Protein AF-A0A0F9FEP0-F1 (afdb_monomer_lite)

Radius of gyration: 36.03 Å; chains: 1; bounding box: 28×108×76 Å

Foldseek 3Di:
DPPVVVVVVVVVVVVVVVVVVVVVVVVVVVVVVVVVVVVVPPPPPPPPPPDADADDPACFAEWDDDDQWIWTQRFQQGTWIWGVVPVNDIHHTDTAGDPGTFHEWDDDPQWIWTQGFDFWTWIWGPVPVNDIHHTDTDGDHATFHYWDDDDQWIWTCRDPVGIDIDGNVDVD

Structure (mmCIF, N/CA/C/O backbone):
data_AF-A0A0F9FEP0-F1
#
_entry.id   AF-A0A0F9FEP0-F1
#
loop_
_atom_site.group_PDB
_atom_site.id
_atom_site.type_symbol
_atom_site.label_atom_id
_atom_site.label_alt_id
_atom_site.label_comp_id
_atom_site.label_asym_id
_atom_site.label_entity_id
_atom_site.label_seq_id
_atom_site.pdbx_PDB_ins_code
_atom_site.Cartn_x
_atom_site.Cartn_y
_atom_site.Cartn_z
_atom_site.occupancy
_atom_site.B_iso_or_equiv
_atom_site.auth_seq_id
_atom_site.auth_comp_id
_atom_site.auth_asym_id
_atom_site.auth_atom_id
_atom_site.pdbx_PDB_model_num
ATOM 1 N N . MET A 1 1 ? -1.038 92.154 57.408 1.00 60.44 1 MET A N 1
ATOM 2 C CA . MET A 1 1 ? -0.801 90.827 58.034 1.00 60.44 1 MET A CA 1
ATOM 3 C C . MET A 1 1 ? -1.781 89.737 57.532 1.00 60.44 1 MET A C 1
ATOM 5 O O . MET A 1 1 ? -2.243 88.924 58.319 1.00 60.44 1 MET A O 1
ATOM 9 N N . GLN A 1 2 ? -2.099 89.680 56.222 1.00 52.62 2 GLN A N 1
ATOM 10 C CA . GLN A 1 2 ? -3.186 88.825 55.680 1.00 52.62 2 GLN A CA 1
ATOM 11 C C . GLN A 1 2 ? -2.768 87.919 54.497 1.00 52.62 2 GLN A C 1
ATOM 13 O O . GLN A 1 2 ? -3.518 87.029 54.107 1.00 52.62 2 GLN A O 1
ATOM 18 N N . LYS A 1 3 ? -1.542 88.075 53.968 1.00 51.19 3 LYS A N 1
ATOM 19 C CA . LYS A 1 3 ? -0.992 87.221 52.894 1.00 51.19 3 LYS A CA 1
ATOM 20 C C . LYS A 1 3 ? -0.547 85.833 53.399 1.00 51.19 3 LYS A C 1
ATOM 22 O O . LYS A 1 3 ? -0.800 84.841 52.735 1.00 51.19 3 LYS A O 1
ATOM 27 N N . SER A 1 4 ? 0.004 85.747 54.617 1.00 56.06 4 SER A N 1
ATOM 28 C CA . SER A 1 4 ? 0.546 84.501 55.207 1.00 56.06 4 SER A CA 1
ATOM 29 C C . SER A 1 4 ? -0.520 83.444 55.563 1.00 56.06 4 SER A C 1
ATOM 31 O O . SER A 1 4 ? -0.282 82.247 55.412 1.00 56.06 4 SER A O 1
ATOM 33 N N . LYS A 1 5 ? -1.735 83.858 55.962 1.00 53.97 5 LYS A N 1
ATOM 34 C CA . LYS A 1 5 ? -2.827 82.913 56.274 1.00 53.97 5 LYS A CA 1
ATOM 35 C C . LYS A 1 5 ? -3.437 82.265 55.023 1.00 53.97 5 LYS A C 1
ATOM 37 O O . LYS A 1 5 ? -3.808 81.099 55.084 1.00 53.97 5 LYS A O 1
ATOM 42 N N . LYS A 1 6 ? -3.488 82.973 53.885 1.00 53.72 6 LYS A N 1
ATOM 43 C CA . LYS A 1 6 ? -4.014 82.416 52.624 1.00 53.72 6 LYS A CA 1
ATOM 44 C C . LYS A 1 6 ? -3.086 81.348 52.029 1.00 53.72 6 LYS A C 1
ATOM 46 O O . LYS A 1 6 ? -3.578 80.329 51.560 1.00 53.72 6 LYS A O 1
ATOM 51 N N . THR A 1 7 ? -1.766 81.518 52.129 1.00 53.06 7 THR A N 1
ATOM 52 C CA . THR A 1 7 ? -0.798 80.532 51.611 1.00 53.06 7 THR A CA 1
ATOM 53 C C . THR A 1 7 ? -0.787 79.231 52.424 1.00 53.06 7 THR A C 1
ATOM 55 O O . THR A 1 7 ? -0.666 78.155 51.849 1.00 53.06 7 THR A O 1
ATOM 58 N N . LYS A 1 8 ? -0.984 79.302 53.750 1.00 52.91 8 LYS A N 1
ATOM 59 C CA . LYS A 1 8 ? -1.051 78.105 54.611 1.00 52.91 8 LYS A CA 1
ATOM 60 C C . LYS A 1 8 ? -2.330 77.280 54.409 1.00 52.91 8 LYS A C 1
ATOM 62 O O . LYS A 1 8 ? -2.270 76.061 54.493 1.00 52.91 8 LYS A O 1
ATOM 67 N N . ILE A 1 9 ? -3.462 77.920 54.101 1.00 55.12 9 ILE A N 1
ATOM 68 C CA . ILE A 1 9 ? -4.730 77.224 53.810 1.00 55.12 9 ILE A CA 1
ATOM 69 C C . ILE A 1 9 ? -4.685 76.545 52.431 1.00 55.12 9 ILE A C 1
ATOM 71 O O . ILE A 1 9 ? -5.163 75.423 52.290 1.00 55.12 9 ILE A O 1
ATOM 75 N N . LEU A 1 10 ? -4.044 77.171 51.437 1.00 51.97 10 LEU A N 1
ATOM 76 C CA . LEU A 1 10 ? -3.890 76.583 50.102 1.00 51.97 10 LEU A CA 1
ATOM 77 C C . LEU A 1 10 ? -3.003 75.319 50.121 1.00 51.97 10 LEU A C 1
ATOM 79 O O . LEU A 1 10 ? -3.310 74.351 49.434 1.00 51.97 10 LEU A O 1
ATOM 83 N N . LEU A 1 11 ? -1.963 75.280 50.965 1.00 48.22 11 LEU A N 1
ATOM 84 C CA . LEU A 1 11 ? -1.055 74.129 51.085 1.00 48.22 11 LEU A CA 1
ATOM 85 C C . LEU A 1 11 ? -1.716 72.895 51.740 1.00 48.22 11 LEU A C 1
ATOM 87 O O . LEU A 1 11 ? -1.398 71.766 51.381 1.00 48.22 11 LEU A O 1
ATOM 91 N N . ILE A 1 12 ? -2.674 73.094 52.654 1.00 51.44 12 ILE A N 1
ATOM 92 C CA . ILE A 1 12 ? -3.408 72.003 53.328 1.00 51.44 12 ILE A CA 1
ATOM 93 C C . ILE A 1 12 ? -4.449 71.364 52.392 1.00 51.44 12 ILE A C 1
ATOM 95 O O . ILE A 1 12 ? -4.648 70.153 52.433 1.00 51.44 12 ILE A O 1
ATOM 99 N N . ILE A 1 13 ? -5.062 72.144 51.494 1.00 51.34 13 ILE A N 1
ATOM 100 C CA . ILE A 1 13 ? -6.009 71.632 50.485 1.00 51.34 13 ILE A CA 1
ATOM 101 C C . ILE A 1 13 ? -5.275 70.833 49.388 1.00 51.34 13 ILE A C 1
ATOM 103 O O . ILE A 1 13 ? -5.772 69.802 48.927 1.00 51.34 13 ILE A O 1
ATOM 107 N N . LEU A 1 14 ? -4.057 71.246 49.017 1.00 47.06 14 LEU A N 1
ATOM 108 C CA . LEU A 1 14 ? -3.194 70.496 48.093 1.00 47.06 14 LEU A CA 1
ATOM 109 C C . LEU A 1 14 ? -2.674 69.179 48.700 1.00 47.06 14 LEU A C 1
ATOM 111 O O . LEU A 1 14 ? -2.639 68.170 48.007 1.00 47.06 14 LEU A O 1
ATOM 115 N N . LEU A 1 15 ? -2.349 69.143 49.998 1.00 47.31 15 LEU A N 1
ATOM 116 C CA . LEU A 1 15 ? -1.934 67.905 50.679 1.00 47.31 15 LEU A CA 1
ATOM 117 C C . LEU A 1 15 ? -3.109 66.946 50.950 1.00 47.31 15 LEU A C 1
ATOM 119 O O . LEU A 1 15 ? -2.947 65.735 50.824 1.00 47.31 15 LEU A O 1
ATOM 123 N N . GLY A 1 16 ? -4.303 67.466 51.261 1.00 45.47 16 GLY A N 1
ATOM 124 C CA . GLY A 1 16 ? -5.509 66.652 51.469 1.00 45.47 16 GLY A CA 1
ATOM 125 C C . GLY A 1 16 ? -6.042 65.994 50.190 1.00 45.47 16 GLY A C 1
ATOM 126 O O . GLY A 1 16 ? -6.519 64.864 50.232 1.00 45.47 16 GLY A O 1
ATOM 127 N N . SER A 1 17 ? -5.902 66.655 49.036 1.00 47.81 17 SER A N 1
ATOM 128 C CA . SER A 1 17 ? -6.251 66.062 47.734 1.00 47.81 17 SER A CA 1
ATOM 129 C C . SER A 1 17 ? -5.215 65.041 47.246 1.00 47.81 17 SER A C 1
ATOM 131 O O . SER A 1 17 ? -5.580 64.090 46.557 1.00 47.81 17 SER A O 1
ATOM 133 N N . MET A 1 18 ? -3.952 65.148 47.676 1.00 47.81 18 MET A N 1
ATOM 134 C CA . MET A 1 18 ? -2.907 64.165 47.356 1.00 47.81 18 MET A CA 1
ATOM 135 C C . MET A 1 18 ? -3.088 62.814 48.074 1.00 47.81 18 MET A C 1
ATOM 137 O O . MET A 1 18 ? -2.615 61.803 47.569 1.00 47.81 18 MET A O 1
ATOM 141 N N . PHE A 1 19 ? -3.813 62.759 49.200 1.00 50.59 19 PHE A N 1
ATOM 142 C CA . PHE A 1 19 ? -4.081 61.507 49.933 1.00 50.59 19 PHE A CA 1
ATOM 143 C C . PHE A 1 19 ? -5.335 60.742 49.473 1.00 50.59 19 PHE A C 1
ATOM 145 O O . PHE A 1 19 ? -5.484 59.575 49.822 1.00 50.59 19 PHE A O 1
ATOM 152 N N . ILE A 1 20 ? -6.218 61.352 48.673 1.00 50.06 20 ILE A N 1
ATOM 153 C CA . ILE A 1 20 ? -7.423 60.682 48.139 1.00 50.06 20 ILE A CA 1
ATOM 154 C C . ILE A 1 20 ? -7.189 60.163 46.711 1.00 50.06 20 ILE A C 1
ATOM 156 O O . ILE A 1 20 ? -7.742 59.134 46.325 1.00 50.06 20 ILE A O 1
ATOM 160 N N . VAL A 1 21 ? -6.335 60.827 45.924 1.00 49.81 21 VAL A N 1
ATOM 161 C CA . VAL A 1 21 ? -6.091 60.445 44.521 1.00 49.81 21 VAL A CA 1
ATOM 162 C C . VAL A 1 21 ? -5.164 59.228 44.402 1.00 49.81 21 VAL A C 1
ATOM 164 O O . VAL A 1 21 ? -5.392 58.383 43.540 1.00 49.81 21 VAL A O 1
ATOM 167 N N . ILE A 1 22 ? -4.170 59.078 45.287 1.00 49.41 22 ILE A N 1
ATOM 168 C CA . ILE A 1 22 ? -3.217 57.955 45.236 1.00 49.41 22 ILE A CA 1
ATOM 169 C C . ILE A 1 22 ? -3.883 56.584 45.480 1.00 49.41 22 ILE A C 1
ATOM 171 O O . ILE A 1 22 ? -3.635 55.690 44.673 1.00 49.41 22 ILE A O 1
ATOM 175 N N . PRO A 1 23 ? -4.749 56.367 46.497 1.00 51.97 23 PRO A N 1
ATOM 176 C CA . PRO A 1 23 ? -5.371 55.055 46.686 1.00 51.97 23 PRO A CA 1
ATOM 177 C C . PRO A 1 23 ? -6.349 54.697 45.560 1.00 51.97 23 PRO A C 1
ATOM 179 O O . PRO A 1 23 ? -6.362 53.552 45.130 1.00 51.97 23 PRO A O 1
ATOM 182 N N . ASN A 1 24 ? -7.108 55.654 45.014 1.00 50.66 24 ASN A N 1
ATOM 183 C CA . ASN A 1 24 ? -8.043 55.373 43.916 1.00 50.66 24 ASN A CA 1
ATOM 184 C C . ASN A 1 24 ? -7.333 55.091 42.585 1.00 50.66 24 ASN A C 1
ATOM 186 O O . ASN A 1 24 ? -7.768 54.214 41.841 1.00 50.66 24 ASN A O 1
ATOM 190 N N . LEU A 1 25 ? -6.231 55.792 42.295 1.00 57.28 25 LEU A N 1
ATOM 191 C CA . LEU A 1 25 ? -5.414 55.508 41.117 1.00 57.28 25 LEU A CA 1
ATOM 192 C C . LEU A 1 25 ? -4.701 54.159 41.259 1.00 57.28 25 LEU A C 1
ATOM 194 O O . LEU A 1 25 ? -4.673 53.393 40.304 1.00 57.28 25 LEU A O 1
ATOM 198 N N . LEU A 1 26 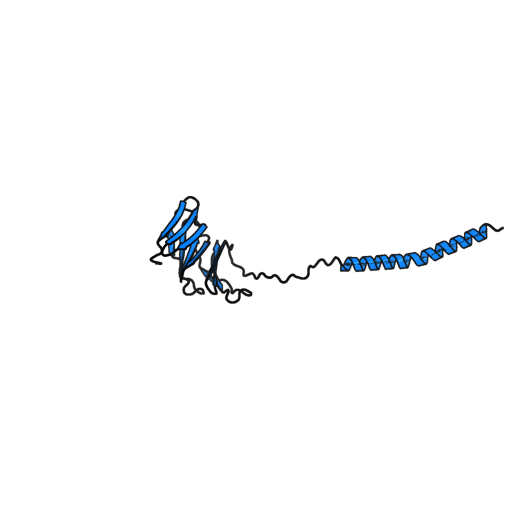? -4.194 53.834 42.452 1.00 57.94 26 LEU A N 1
ATOM 199 C CA . LEU A 1 26 ? -3.561 52.543 42.713 1.00 57.94 26 LEU A CA 1
ATOM 200 C C . LEU A 1 26 ? -4.575 51.392 42.638 1.00 57.94 26 LEU A C 1
ATOM 202 O O . LEU A 1 26 ? -4.262 50.377 42.039 1.00 57.94 26 LEU A O 1
ATOM 206 N N . ILE A 1 27 ? -5.803 51.566 43.141 1.00 62.00 27 ILE A N 1
ATOM 207 C CA . ILE A 1 27 ? -6.890 50.578 43.008 1.00 62.00 27 ILE A CA 1
ATOM 208 C C . ILE A 1 27 ? -7.330 50.422 41.544 1.00 62.00 27 ILE A C 1
ATOM 210 O O . ILE A 1 27 ? -7.567 49.299 41.109 1.00 62.00 27 ILE A O 1
ATOM 214 N N . SER A 1 28 ? -7.415 51.512 40.769 1.00 59.59 28 SER A N 1
ATOM 215 C CA . SER A 1 28 ? -7.722 51.439 39.331 1.00 59.59 28 SER A CA 1
ATOM 216 C C . SER A 1 28 ? -6.629 50.695 38.572 1.00 59.59 28 SER A C 1
ATOM 218 O O . SER A 1 28 ? -6.936 49.794 37.805 1.00 59.59 28 SER A O 1
ATOM 220 N N . ILE A 1 29 ? -5.359 51.008 38.843 1.00 60.81 29 ILE A N 1
ATOM 221 C CA . ILE A 1 29 ? -4.213 50.342 38.219 1.00 60.81 29 ILE A CA 1
ATOM 222 C C . ILE A 1 29 ? -4.1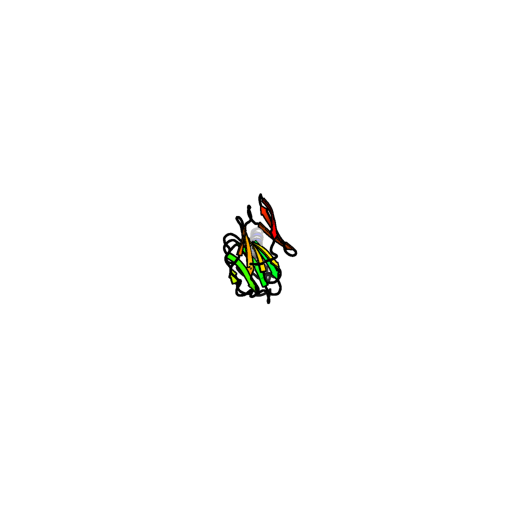56 48.865 38.629 1.00 60.81 29 ILE A C 1
ATOM 224 O O . ILE A 1 29 ? -3.958 48.017 37.768 1.00 60.81 29 ILE A O 1
ATOM 228 N N . GLN A 1 30 ? -4.390 48.527 39.901 1.00 56.97 30 GLN A N 1
ATOM 229 C CA . GLN A 1 30 ? -4.426 47.133 40.360 1.00 56.97 30 GLN A CA 1
ATOM 230 C C . GLN A 1 30 ? -5.564 46.351 39.687 1.00 56.97 30 GLN A C 1
ATOM 232 O O . GLN A 1 30 ? -5.360 45.225 39.245 1.00 56.97 30 GLN A O 1
ATOM 237 N N . ARG A 1 31 ? -6.744 46.969 39.550 1.00 65.44 31 ARG A N 1
ATOM 238 C CA . ARG A 1 31 ? -7.924 46.384 38.899 1.00 65.44 31 ARG A CA 1
ATOM 239 C C . ARG A 1 31 ? -7.731 46.211 37.391 1.00 65.44 31 ARG A C 1
ATOM 241 O O . ARG A 1 31 ? -8.179 45.210 36.838 1.00 65.44 31 ARG A O 1
ATOM 248 N N . ASP A 1 32 ? -7.067 47.157 36.734 1.00 66.12 32 ASP A N 1
ATOM 249 C CA . ASP A 1 32 ? -6.730 47.064 35.313 1.00 66.12 32 ASP A CA 1
ATOM 250 C C . ASP A 1 32 ? -5.637 46.009 35.075 1.00 66.12 32 ASP A C 1
ATOM 252 O O . ASP A 1 32 ? -5.728 45.257 34.109 1.00 66.12 32 ASP A O 1
ATOM 256 N N . ILE A 1 33 ? -4.663 45.873 35.985 1.00 61.81 33 ILE A N 1
ATOM 257 C CA . ILE A 1 33 ? -3.651 44.804 35.956 1.00 61.81 33 ILE A CA 1
ATOM 258 C C . ILE A 1 33 ? -4.297 43.428 36.169 1.00 61.81 33 ILE A C 1
ATOM 260 O O . ILE A 1 33 ? -4.005 42.524 35.396 1.00 61.81 33 ILE A O 1
ATOM 264 N N . GLU A 1 34 ? -5.204 43.271 37.141 1.00 61.81 34 GLU A N 1
ATOM 265 C CA . GLU A 1 34 ? -5.931 42.011 37.385 1.00 61.81 34 GLU A CA 1
ATOM 266 C C . GLU A 1 34 ? -6.858 41.633 36.219 1.00 61.81 34 GLU A C 1
ATOM 268 O O . GLU A 1 34 ? -6.953 40.465 35.835 1.00 61.81 34 GLU A O 1
ATOM 273 N N . LYS A 1 35 ? -7.530 42.619 35.610 1.00 59.12 35 LYS A N 1
ATOM 274 C CA . LYS A 1 35 ? -8.366 42.392 34.425 1.00 59.12 35 LYS A CA 1
ATOM 275 C C . LYS A 1 35 ? -7.520 41.977 33.218 1.00 59.12 35 LYS A C 1
ATOM 277 O O . LYS A 1 35 ? -7.886 41.036 32.521 1.00 59.12 35 LYS A O 1
ATOM 282 N N . ASN A 1 36 ? -6.374 42.625 33.013 1.00 54.94 36 ASN A N 1
ATOM 283 C CA . ASN A 1 36 ? -5.476 42.333 31.897 1.00 54.94 36 ASN A CA 1
ATOM 284 C C . ASN A 1 36 ? -4.713 41.009 32.097 1.00 54.94 36 ASN A C 1
ATOM 286 O O . ASN A 1 36 ? -4.472 40.299 31.127 1.00 54.94 36 ASN A O 1
ATOM 290 N N . SER A 1 37 ? -4.404 40.611 33.341 1.00 56.44 37 SER A N 1
ATOM 291 C CA . SER A 1 37 ? -3.824 39.293 33.649 1.00 56.44 37 SER A CA 1
ATOM 292 C C . SER A 1 37 ? -4.796 38.133 33.417 1.00 56.44 37 SER A C 1
ATOM 294 O O . SER A 1 37 ? -4.358 37.023 33.129 1.00 56.44 37 SER A O 1
ATOM 296 N N . ASN A 1 38 ? -6.105 38.390 33.495 1.00 51.53 38 ASN A N 1
ATOM 297 C CA . ASN A 1 38 ? -7.145 37.397 33.214 1.00 51.53 38 ASN A CA 1
ATOM 298 C C . ASN A 1 38 ? -7.505 37.305 31.717 1.00 51.53 38 ASN A C 1
ATOM 300 O O . ASN A 1 38 ? -8.102 36.314 31.306 1.00 51.53 38 ASN A O 1
ATOM 304 N N . GLU A 1 39 ? -7.128 38.296 30.899 1.00 55.84 39 GLU A N 1
ATOM 305 C CA . GLU A 1 39 ? -7.320 38.296 29.436 1.00 55.84 39 GLU A CA 1
ATOM 306 C C . GLU A 1 39 ? -6.094 37.767 28.659 1.00 55.84 39 GLU A C 1
ATOM 308 O O . GLU A 1 39 ? -6.237 37.332 27.519 1.00 55.84 39 GLU A O 1
ATOM 313 N N . ILE A 1 40 ? -4.901 37.709 29.271 1.00 52.56 40 ILE A N 1
ATOM 314 C CA . ILE A 1 40 ? -3.693 37.083 28.681 1.00 52.56 40 ILE A CA 1
ATOM 315 C C . ILE A 1 40 ? -3.589 35.571 28.913 1.00 52.56 40 ILE A C 1
ATOM 317 O O . ILE A 1 40 ? -2.559 34.971 28.606 1.00 52.56 40 ILE A O 1
ATOM 321 N N . ASN A 1 41 ? -4.655 34.925 29.386 1.00 46.62 41 ASN A N 1
ATOM 322 C CA . ASN A 1 41 ? -4.779 33.478 29.258 1.00 46.62 41 ASN A CA 1
ATOM 323 C C . ASN A 1 41 ? -5.363 33.168 27.872 1.00 46.62 41 ASN A C 1
ATOM 325 O O . ASN A 1 41 ? -6.525 32.802 27.721 1.00 46.62 41 ASN A O 1
ATOM 329 N N . THR A 1 42 ? -4.545 33.344 26.832 1.00 48.81 42 THR A N 1
ATOM 330 C CA . THR A 1 42 ? -4.855 32.941 25.451 1.00 48.81 42 THR A CA 1
ATOM 331 C C . THR A 1 42 ? -4.756 31.426 25.265 1.00 48.81 42 THR A C 1
ATOM 333 O O . THR A 1 42 ? -4.422 30.937 24.185 1.00 48.81 42 THR A O 1
ATOM 336 N N . THR A 1 43 ? -5.108 30.645 26.289 1.00 48.78 43 THR A N 1
ATOM 337 C CA . THR A 1 43 ? -5.536 29.276 26.057 1.00 48.78 43 THR A CA 1
ATOM 338 C C . THR A 1 43 ? -6.910 29.373 25.417 1.00 48.78 43 THR A C 1
ATOM 340 O O . THR A 1 43 ? -7.957 29.375 26.061 1.00 48.78 43 THR A O 1
ATOM 343 N N . ARG A 1 44 ? -6.900 29.445 24.081 1.00 49.59 44 ARG A N 1
ATOM 344 C CA . ARG A 1 44 ? -7.956 28.820 23.289 1.00 49.59 44 ARG A CA 1
ATOM 345 C C . ARG A 1 44 ? -8.357 27.552 24.061 1.00 49.59 44 ARG A C 1
ATOM 347 O O . ARG A 1 44 ? -7.444 26.767 24.348 1.00 49.59 44 ARG A O 1
ATOM 354 N N . PRO A 1 45 ? -9.631 27.375 24.472 1.00 53.28 45 PRO A N 1
ATOM 355 C CA . PRO A 1 45 ? -10.034 26.127 25.115 1.00 53.28 45 PRO A CA 1
ATOM 356 C C . PRO A 1 45 ? -9.500 24.992 24.238 1.00 53.28 45 PRO A C 1
ATOM 358 O O . PRO A 1 45 ? -9.498 25.193 23.016 1.00 53.28 45 PRO A O 1
ATOM 361 N N . PRO A 1 46 ? -8.961 23.888 24.798 1.00 54.12 46 PRO A N 1
ATOM 362 C CA . PRO A 1 46 ? -8.471 22.795 23.973 1.00 54.12 46 PRO A CA 1
ATOM 363 C C . PRO A 1 46 ? -9.599 22.463 23.006 1.00 54.12 46 PRO A C 1
ATOM 365 O O . PRO A 1 46 ? -10.683 22.053 23.410 1.00 54.12 46 PRO A O 1
ATOM 368 N N . GLN A 1 47 ? -9.389 22.819 21.741 1.00 48.34 47 GLN A N 1
ATOM 369 C CA . GLN A 1 47 ? -10.307 22.468 20.687 1.00 48.34 47 GLN A CA 1
ATOM 370 C C . GLN A 1 47 ? -10.195 20.954 20.675 1.00 48.34 47 GLN A C 1
ATOM 372 O O . GLN A 1 47 ? -9.105 20.463 20.382 1.00 48.34 47 GLN A O 1
ATOM 377 N N . GLU A 1 48 ? -11.240 20.243 21.104 1.00 61.09 48 GLU A N 1
ATOM 378 C CA . GLU A 1 48 ? -11.289 18.793 20.943 1.00 61.09 48 GLU A CA 1
ATOM 379 C C . GLU A 1 48 ? -10.909 18.517 19.489 1.00 61.09 48 GLU A C 1
ATOM 381 O O . GLU A 1 48 ? -11.546 19.036 18.565 1.00 61.09 48 GLU A O 1
ATOM 386 N N . SER A 1 49 ? -9.767 17.861 19.275 1.00 61.69 49 SER A N 1
ATOM 387 C CA . SER A 1 49 ? -9.304 17.605 17.923 1.00 61.69 49 SER A CA 1
ATOM 388 C C . SER A 1 49 ? -10.287 16.622 17.315 1.00 61.69 49 SER A C 1
ATOM 390 O O . SER A 1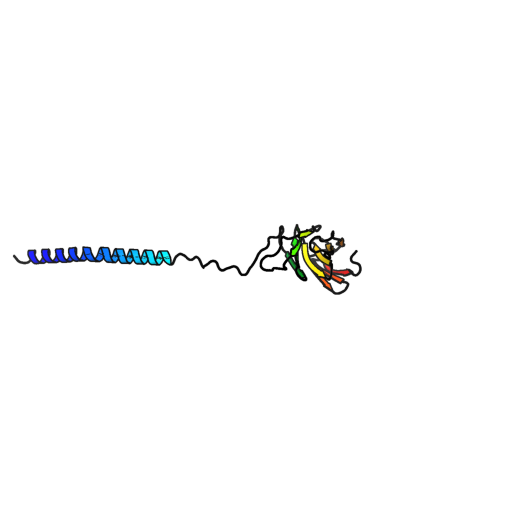 49 ? -10.403 15.493 17.774 1.00 61.69 49 SER A O 1
ATOM 392 N N . SER A 1 50 ? -10.984 17.029 16.259 1.00 83.25 50 SER A N 1
ATOM 393 C CA . SER A 1 50 ? -11.827 16.138 15.455 1.00 83.25 50 SER A CA 1
ATOM 394 C C . SER A 1 50 ? -10.999 15.171 14.592 1.00 83.25 50 SER A C 1
ATOM 396 O O . SER A 1 50 ? -11.443 14.772 13.520 1.00 83.25 50 SER A O 1
ATOM 398 N N . VAL A 1 51 ? -9.757 14.896 14.993 1.00 88.44 51 VAL A N 1
ATOM 399 C CA . VAL A 1 51 ? -8.779 14.072 14.287 1.00 88.44 51 VAL A CA 1
ATOM 400 C C . VAL A 1 51 ? -8.191 13.120 15.315 1.00 88.44 51 VAL A C 1
ATOM 402 O O . VAL A 1 51 ? -7.699 13.567 16.356 1.00 88.44 51 VAL A O 1
ATOM 405 N N . TYR A 1 52 ? -8.278 11.834 15.002 1.00 91.00 52 TYR A N 1
ATOM 406 C CA . TYR A 1 52 ? -7.711 10.736 15.768 1.00 91.00 52 TYR A CA 1
ATOM 407 C C . TYR A 1 52 ? -6.492 10.223 15.006 1.00 91.00 52 TYR A C 1
ATOM 409 O O . TYR A 1 52 ? -6.518 10.164 13.777 1.00 91.00 52 TYR A O 1
ATOM 417 N N . TYR A 1 53 ? -5.424 9.922 15.735 1.00 90.75 53 TYR A N 1
ATOM 418 C CA . TYR A 1 53 ? -4.163 9.456 15.173 1.00 90.75 53 TYR A CA 1
ATOM 419 C C . TYR A 1 53 ? -3.885 8.061 15.709 1.00 90.75 53 TYR A C 1
ATOM 421 O O . TYR A 1 53 ? -4.103 7.814 16.893 1.00 90.75 53 TYR A O 1
ATOM 429 N N . GLU A 1 54 ? -3.381 7.204 14.836 1.00 95.19 54 GLU A N 1
ATOM 430 C CA . GLU A 1 54 ? -2.709 5.966 15.199 1.00 95.19 54 GLU A CA 1
ATOM 431 C C . GLU A 1 54 ? -1.326 6.022 14.555 1.00 95.19 54 GLU A C 1
ATOM 433 O O . GLU A 1 54 ? -1.206 6.392 13.382 1.00 95.19 54 GLU A O 1
ATOM 438 N N . ASP A 1 55 ? -0.292 5.726 15.337 1.00 95.25 55 ASP A N 1
ATOM 439 C CA . ASP A 1 55 ? 1.086 5.830 14.873 1.00 95.25 55 ASP A CA 1
ATOM 440 C C . ASP A 1 55 ? 1.438 4.613 14.014 1.00 95.25 55 ASP A C 1
ATOM 442 O O . ASP A 1 55 ? 1.310 3.461 14.442 1.00 95.25 55 ASP A O 1
ATOM 446 N N . THR A 1 56 ? 1.949 4.875 12.814 1.00 96.31 56 THR A N 1
ATOM 447 C CA . THR A 1 56 ? 2.709 3.881 12.061 1.00 96.31 56 THR A CA 1
ATOM 448 C C . THR A 1 56 ? 4.202 4.010 12.376 1.00 96.31 56 THR A C 1
ATOM 450 O O . THR A 1 56 ? 4.645 4.972 13.009 1.00 96.31 56 THR A O 1
ATOM 453 N N . THR A 1 57 ? 4.992 2.990 12.044 1.00 95.94 57 THR A N 1
ATOM 454 C CA . THR A 1 57 ? 6.415 2.939 12.429 1.00 95.94 57 THR A CA 1
ATOM 455 C C . THR A 1 57 ? 7.334 3.558 11.380 1.00 95.94 57 THR A C 1
ATOM 457 O O . THR A 1 57 ? 8.439 3.986 11.726 1.00 95.94 57 THR A O 1
ATOM 460 N N . GLY A 1 58 ? 6.886 3.610 10.127 1.00 94.81 58 GLY A N 1
ATOM 461 C CA . GLY A 1 58 ? 7.509 4.335 9.032 1.00 94.81 58 GLY A CA 1
ATOM 462 C C . GLY A 1 58 ? 6.806 5.660 8.725 1.00 94.81 58 GLY A C 1
ATOM 463 O O . GLY A 1 58 ? 6.050 6.207 9.528 1.00 94.81 58 GLY A O 1
ATOM 464 N N . ASP A 1 59 ? 7.099 6.190 7.538 1.00 97.19 59 ASP A N 1
ATOM 465 C CA . ASP A 1 59 ? 6.371 7.318 6.963 1.00 97.19 59 ASP A CA 1
ATOM 466 C C . ASP A 1 59 ? 5.171 6.790 6.155 1.00 97.19 59 ASP A C 1
ATOM 468 O O . ASP A 1 59 ? 5.357 6.157 5.113 1.00 97.19 59 ASP A O 1
ATOM 472 N N . ALA A 1 60 ? 3.943 7.077 6.597 1.00 97.94 60 ALA A N 1
ATOM 473 C CA . ALA A 1 60 ? 2.730 6.721 5.861 1.00 97.94 60 ALA A CA 1
ATOM 474 C C . ALA A 1 60 ? 2.635 7.509 4.535 1.00 97.94 60 ALA A C 1
ATOM 476 O O . ALA A 1 60 ? 2.465 8.732 4.535 1.00 97.94 60 ALA A O 1
ATOM 477 N N . ALA A 1 61 ? 2.732 6.810 3.401 1.00 98.19 61 ALA A N 1
ATOM 478 C CA . ALA A 1 61 ? 2.823 7.399 2.060 1.00 98.19 61 ALA A CA 1
ATOM 479 C C . ALA A 1 61 ? 1.540 7.251 1.226 1.00 98.19 61 ALA A C 1
ATOM 481 O O . ALA A 1 61 ? 1.173 8.166 0.486 1.00 98.19 61 ALA A O 1
ATOM 482 N N . GLY A 1 62 ? 0.838 6.127 1.372 1.00 98.38 62 GLY A N 1
ATOM 483 C CA . GLY A 1 62 ? -0.381 5.814 0.628 1.00 98.38 62 GLY A CA 1
ATOM 484 C C . GLY A 1 62 ? -1.388 5.081 1.503 1.00 98.38 62 GLY A C 1
ATOM 485 O O . GLY A 1 62 ? -1.001 4.416 2.460 1.00 98.38 62 GLY A O 1
ATOM 486 N N . VAL A 1 63 ? -2.680 5.202 1.193 1.00 98.69 63 VAL A N 1
ATOM 487 C CA . VAL A 1 63 ? -3.747 4.520 1.936 1.00 98.69 63 VAL A CA 1
ATOM 488 C C . VAL A 1 63 ? -4.845 4.023 1.005 1.00 98.69 63 VAL A C 1
ATOM 490 O O . VAL A 1 63 ? -5.272 4.733 0.094 1.00 98.69 63 VAL A O 1
ATOM 493 N N . TYR A 1 64 ? -5.352 2.829 1.292 1.00 98.81 64 TYR A N 1
ATOM 494 C CA . TYR A 1 64 ? -6.574 2.284 0.718 1.00 98.81 64 TYR A CA 1
ATOM 495 C C . TYR A 1 64 ? -7.488 1.788 1.841 1.00 98.81 64 TYR A C 1
ATOM 497 O O . TYR A 1 64 ? -7.024 1.166 2.791 1.00 98.81 64 TYR A O 1
ATOM 505 N N . VAL A 1 65 ? -8.794 2.041 1.744 1.00 98.62 65 VAL A N 1
ATOM 506 C CA . VAL A 1 65 ? -9.785 1.564 2.724 1.00 98.62 65 VAL A CA 1
ATOM 507 C C . VAL A 1 65 ? -10.662 0.493 2.088 1.00 98.62 65 VAL A C 1
ATOM 509 O O . VAL A 1 65 ? -11.266 0.732 1.042 1.00 98.62 65 VAL A O 1
ATOM 512 N N . SER A 1 66 ? -10.761 -0.669 2.734 1.00 98.12 66 SER A N 1
ATOM 513 C CA . SER A 1 66 ? -11.648 -1.761 2.327 1.00 98.12 66 SER A CA 1
ATOM 514 C C . SER A 1 66 ? -12.337 -2.361 3.550 1.00 98.12 66 SER A C 1
ATOM 516 O O . SER A 1 66 ? -11.689 -2.926 4.431 1.00 98.12 66 SER A O 1
ATOM 518 N N . GLY A 1 67 ? -13.664 -2.219 3.611 1.00 96.69 67 GLY A N 1
ATOM 519 C CA . GLY A 1 67 ? -14.455 -2.636 4.769 1.00 96.69 67 GLY A CA 1
ATOM 520 C C . GLY A 1 67 ? -14.018 -1.918 6.047 1.00 96.69 67 GLY A C 1
ATOM 521 O O . GLY A 1 67 ? -13.925 -0.693 6.067 1.00 96.69 67 GLY A O 1
ATOM 522 N N . ASP A 1 68 ? -13.736 -2.703 7.085 1.00 98.31 68 ASP A N 1
ATOM 523 C CA . ASP A 1 68 ? -13.310 -2.227 8.405 1.00 98.31 68 ASP A CA 1
ATOM 524 C C . ASP A 1 68 ? -11.786 -2.051 8.518 1.00 98.31 68 ASP A C 1
ATOM 526 O O . ASP A 1 68 ? -11.270 -1.924 9.624 1.00 98.31 68 ASP A O 1
ATOM 530 N N . TYR A 1 69 ? -11.045 -2.058 7.404 1.00 98.75 69 TYR A N 1
ATOM 531 C CA . TYR A 1 69 ? -9.585 -1.974 7.417 1.00 98.75 69 TYR A CA 1
ATOM 532 C C . TYR A 1 69 ? -9.051 -0.844 6.537 1.00 98.75 69 TYR A C 1
ATOM 534 O O . TYR A 1 69 ? -9.506 -0.632 5.407 1.00 98.75 69 TYR A O 1
ATOM 542 N N . ALA A 1 70 ? -8.040 -0.149 7.055 1.00 98.69 70 ALA A N 1
ATOM 543 C CA . ALA A 1 70 ? -7.155 0.708 6.282 1.00 98.69 70 ALA A CA 1
ATOM 544 C C . ALA A 1 70 ? -5.837 -0.027 6.017 1.00 98.69 70 ALA A C 1
ATOM 546 O O . ALA A 1 70 ? -5.232 -0.593 6.925 1.00 98.69 70 ALA A O 1
ATOM 547 N N . TYR A 1 71 ? -5.399 0.017 4.768 1.00 98.81 71 TYR A N 1
ATOM 548 C CA . TYR A 1 71 ? -4.153 -0.546 4.272 1.00 98.81 71 TYR A CA 1
ATOM 549 C C . TYR A 1 71 ? -3.255 0.628 3.928 1.00 98.81 71 TYR A C 1
ATOM 551 O O . TYR A 1 71 ? -3.609 1.435 3.069 1.00 98.81 71 TYR A O 1
ATOM 559 N N . VAL A 1 72 ? -2.140 0.764 4.629 1.00 98.81 72 VAL A N 1
ATOM 560 C CA . VAL A 1 72 ? -1.239 1.908 4.539 1.00 98.81 72 VAL A CA 1
ATOM 561 C C . VAL A 1 72 ? 0.103 1.431 4.002 1.00 98.81 72 VAL A C 1
ATOM 563 O O . VAL A 1 72 ? 0.711 0.515 4.548 1.00 98.81 72 VAL A O 1
ATOM 566 N N . ALA A 1 73 ? 0.566 2.059 2.927 1.00 98.62 73 ALA A N 1
ATOM 567 C CA . ALA A 1 73 ? 1.943 1.930 2.475 1.00 98.62 73 ALA A CA 1
ATOM 568 C C . ALA A 1 73 ? 2.823 2.762 3.420 1.00 98.62 73 ALA A C 1
ATOM 570 O O . ALA A 1 73 ? 2.765 3.992 3.388 1.00 98.62 73 ALA A O 1
ATOM 571 N N . ASP A 1 74 ? 3.585 2.096 4.285 1.00 98.38 74 ASP A N 1
ATOM 572 C CA . ASP A 1 74 ? 4.317 2.698 5.409 1.00 98.38 74 ASP A CA 1
ATOM 573 C C . ASP A 1 74 ? 5.834 2.692 5.177 1.00 98.38 74 ASP A C 1
ATOM 575 O O . ASP A 1 74 ? 6.625 2.340 6.052 1.00 98.38 74 ASP A O 1
ATOM 579 N N . THR A 1 75 ? 6.252 3.050 3.958 1.00 97.00 75 THR A N 1
ATOM 580 C CA . THR A 1 75 ? 7.655 3.122 3.521 1.00 97.00 75 THR A CA 1
ATOM 581 C C . THR A 1 75 ? 8.498 1.935 3.994 1.00 97.00 75 THR A C 1
ATOM 583 O O . THR A 1 75 ? 8.365 0.851 3.435 1.00 97.00 75 THR A O 1
ATOM 586 N N . ILE A 1 76 ? 9.385 2.127 4.978 1.00 96.19 76 ILE A N 1
ATOM 587 C CA . ILE A 1 76 ? 10.341 1.107 5.444 1.00 96.19 76 ILE A CA 1
ATOM 588 C C . ILE A 1 76 ? 9.679 -0.050 6.199 1.00 96.19 76 ILE A C 1
ATOM 590 O O . ILE A 1 76 ? 10.303 -1.092 6.361 1.00 96.19 76 ILE A O 1
ATOM 594 N N . SER A 1 77 ? 8.444 0.132 6.659 1.00 96.88 77 SER A N 1
ATOM 595 C CA . SER A 1 77 ? 7.690 -0.886 7.390 1.00 96.88 77 SER A CA 1
ATOM 596 C C . SER A 1 77 ? 6.774 -1.714 6.486 1.00 96.88 77 SER A C 1
ATOM 598 O O . SER A 1 77 ? 6.055 -2.580 6.978 1.00 96.88 77 SER A O 1
ATOM 600 N N . GLY A 1 78 ? 6.794 -1.457 5.173 1.00 97.75 78 GLY A N 1
ATOM 601 C CA . GLY A 1 78 ? 6.016 -2.197 4.186 1.00 97.75 78 GLY A CA 1
ATOM 602 C C . GLY A 1 78 ? 4.526 -1.864 4.228 1.00 97.75 78 GLY A C 1
ATOM 603 O O . GLY A 1 78 ? 4.136 -0.697 4.138 1.00 97.75 78 GLY A O 1
ATOM 604 N N . LEU A 1 79 ? 3.685 -2.894 4.308 1.00 98.69 79 LEU A N 1
ATOM 605 C CA . LEU A 1 79 ? 2.235 -2.762 4.410 1.00 98.69 79 LEU A CA 1
ATOM 606 C C . LEU A 1 79 ? 1.817 -2.740 5.881 1.00 98.69 79 LEU A C 1
ATOM 608 O O . LEU A 1 79 ? 2.004 -3.723 6.590 1.00 98.69 79 LEU A O 1
ATOM 612 N N . ALA A 1 80 ? 1.173 -1.662 6.314 1.00 98.69 80 ALA A N 1
ATOM 613 C CA . ALA A 1 80 ? 0.495 -1.583 7.601 1.00 98.69 80 ALA A CA 1
ATOM 614 C C . ALA A 1 80 ? -1.016 -1.789 7.417 1.00 98.69 80 ALA A C 1
ATOM 616 O O . ALA A 1 80 ? -1.655 -1.099 6.624 1.00 98.69 80 ALA A O 1
ATOM 617 N N . VAL A 1 81 ? -1.605 -2.719 8.163 1.00 98.75 81 VAL A N 1
ATOM 618 C CA . VAL A 1 81 ? -3.042 -3.014 8.165 1.00 98.75 81 VAL A CA 1
ATOM 619 C C . VAL A 1 81 ? -3.632 -2.605 9.506 1.00 98.75 81 VAL A C 1
ATOM 621 O O . VAL A 1 81 ? -3.200 -3.068 10.561 1.00 98.75 81 VAL A O 1
ATOM 624 N N . ILE A 1 82 ? -4.620 -1.718 9.466 1.00 98.75 82 ILE A N 1
ATOM 625 C CA . ILE A 1 82 ? -5.192 -1.055 10.638 1.00 98.75 82 ILE A CA 1
ATOM 626 C C . ILE A 1 82 ? -6.687 -1.353 10.677 1.00 98.75 82 ILE A C 1
ATOM 628 O O . ILE A 1 82 ? -7.406 -1.041 9.729 1.00 98.75 82 ILE A O 1
ATOM 632 N N . ASP A 1 83 ? -7.159 -1.946 11.774 1.00 98.56 83 ASP A N 1
ATOM 633 C CA . ASP A 1 83 ? -8.592 -2.101 12.043 1.00 98.56 83 ASP A CA 1
ATOM 634 C C . ASP A 1 83 ? -9.188 -0.717 12.341 1.00 98.56 83 ASP A C 1
ATOM 636 O O . ASP A 1 83 ? -8.798 -0.050 13.297 1.00 98.56 83 ASP A O 1
ATOM 640 N N . ILE A 1 84 ? -10.107 -0.267 11.498 1.00 98.38 84 ILE A N 1
ATOM 641 C CA . ILE A 1 84 ? -10.790 1.028 11.587 1.00 98.38 84 ILE A CA 1
ATOM 642 C C . ILE A 1 84 ? -12.300 0.857 11.801 1.00 98.38 84 ILE A C 1
ATOM 644 O O . ILE A 1 84 ? -13.073 1.767 11.495 1.00 98.38 84 ILE A O 1
ATOM 648 N N . SER A 1 85 ? -12.734 -0.294 12.333 1.00 98.19 85 SER A N 1
ATOM 649 C CA . SER A 1 85 ? -14.143 -0.544 12.684 1.00 98.19 85 SER A CA 1
ATOM 650 C C . SER A 1 85 ? -14.709 0.511 13.646 1.00 98.19 85 SER A C 1
ATOM 652 O O . SER A 1 85 ? -15.886 0.871 13.556 1.00 98.19 85 SER A O 1
ATOM 654 N N . ASP A 1 86 ? -13.861 1.062 14.522 1.00 96.88 86 ASP A N 1
ATOM 655 C CA . ASP A 1 86 ? -14.090 2.327 15.220 1.00 96.88 86 ASP A CA 1
ATOM 656 C C . ASP A 1 86 ? -13.109 3.397 14.698 1.00 96.88 86 ASP A C 1
ATOM 658 O O . ASP A 1 86 ? -11.959 3.452 15.136 1.00 96.88 86 ASP A O 1
ATOM 662 N N . PRO A 1 87 ? -13.533 4.298 13.793 1.00 94.19 87 PRO A N 1
ATOM 663 C CA . PRO A 1 87 ? -12.648 5.316 13.224 1.00 94.19 87 PRO A CA 1
ATOM 664 C C . PRO A 1 87 ? -12.224 6.392 14.236 1.00 94.19 87 PRO A C 1
ATOM 666 O O . PRO A 1 87 ? -11.364 7.217 13.927 1.00 94.19 87 PRO A O 1
ATOM 669 N N . THR A 1 88 ? -12.831 6.424 15.428 1.00 94.44 88 THR A N 1
ATOM 670 C CA . THR A 1 88 ? -12.422 7.319 16.522 1.00 94.44 88 THR A CA 1
ATOM 671 C C . THR A 1 88 ? -11.404 6.685 17.464 1.00 94.44 88 THR A C 1
ATOM 673 O O . THR A 1 88 ? -10.810 7.378 18.289 1.00 94.44 88 THR A O 1
ATOM 676 N N . ASN A 1 89 ? -11.176 5.380 17.323 1.00 94.75 89 ASN A N 1
ATOM 677 C CA . ASN A 1 89 ? -10.177 4.627 18.063 1.00 94.75 89 ASN A CA 1
ATOM 678 C C . ASN A 1 89 ? -9.651 3.466 17.194 1.00 94.75 89 ASN A C 1
ATOM 680 O O . ASN A 1 89 ? -10.014 2.311 17.449 1.00 94.75 89 ASN A O 1
ATOM 684 N N . PRO A 1 90 ? -8.837 3.764 16.161 1.00 97.25 90 PRO A N 1
ATOM 685 C CA . PRO A 1 90 ? -8.247 2.738 15.308 1.00 97.25 90 PRO A CA 1
ATOM 686 C C . PRO A 1 90 ? -7.441 1.718 16.122 1.00 97.25 90 PRO A C 1
ATOM 688 O O . PRO A 1 90 ? -6.886 2.029 17.176 1.00 97.25 90 PRO A O 1
ATOM 691 N N . GLY A 1 91 ? -7.400 0.477 15.649 1.00 97.38 91 GLY A N 1
ATOM 692 C CA . GLY A 1 91 ? -6.580 -0.574 16.237 1.00 97.38 91 GLY A CA 1
ATOM 693 C C . GLY A 1 91 ? -5.094 -0.385 15.936 1.00 97.38 91 GLY A C 1
ATOM 694 O O . GLY A 1 91 ? -4.720 0.292 14.987 1.00 97.38 91 GLY A O 1
ATOM 695 N N . THR A 1 92 ? -4.237 -1.046 16.711 1.00 97.75 92 THR A N 1
ATOM 696 C CA . THR A 1 92 ? -2.792 -1.049 16.451 1.00 97.75 92 THR A CA 1
ATOM 697 C C . THR A 1 92 ? -2.480 -1.697 15.095 1.00 97.75 92 THR A C 1
ATOM 699 O O . THR A 1 92 ? -3.048 -2.758 14.805 1.00 97.75 92 THR A O 1
ATOM 702 N N . PRO A 1 93 ? -1.567 -1.125 14.285 1.00 98.25 93 PRO A N 1
ATOM 703 C CA . PRO A 1 93 ? -1.226 -1.692 12.989 1.00 98.25 93 PRO A CA 1
ATOM 704 C C . PRO A 1 93 ? -0.591 -3.086 13.092 1.00 98.25 93 PRO A C 1
ATOM 706 O O . PRO A 1 93 ? 0.277 -3.336 13.935 1.00 98.25 93 PRO A O 1
ATOM 709 N N . VAL A 1 94 ? -0.990 -3.974 12.184 1.00 98.31 94 VAL A N 1
ATOM 710 C CA . VAL A 1 94 ? -0.270 -5.210 11.845 1.00 98.31 94 VAL A CA 1
ATOM 711 C C . VAL A 1 94 ? 0.568 -4.935 10.604 1.00 98.31 94 VAL A C 1
ATOM 713 O O . VAL A 1 94 ? 0.073 -4.319 9.667 1.00 98.31 94 VAL A O 1
ATOM 716 N N . TYR A 1 95 ? 1.820 -5.381 10.589 1.00 98.19 95 TYR A N 1
ATOM 717 C CA . TYR A 1 95 ? 2.743 -5.110 9.490 1.00 98.19 95 TYR A CA 1
ATOM 718 C C . TYR A 1 95 ? 3.073 -6.370 8.706 1.00 98.19 95 TYR A C 1
ATOM 720 O O . TYR A 1 95 ? 3.264 -7.426 9.309 1.00 98.19 95 TYR A O 1
ATOM 728 N N . GLU A 1 96 ? 3.231 -6.208 7.398 1.00 98.06 96 GLU A N 1
ATOM 729 C CA . GLU A 1 96 ? 3.944 -7.145 6.537 1.00 98.06 96 GLU A CA 1
ATOM 730 C C . GLU A 1 96 ? 5.064 -6.402 5.807 1.00 98.06 96 GLU A C 1
ATOM 732 O O . GLU A 1 96 ? 4.832 -5.389 5.139 1.00 98.06 96 GLU A O 1
ATOM 737 N N . ASP A 1 97 ? 6.289 -6.902 5.964 1.00 96.62 97 ASP A N 1
ATOM 738 C CA . ASP A 1 97 ? 7.481 -6.267 5.411 1.00 96.62 97 ASP A CA 1
ATOM 739 C C . ASP A 1 97 ? 7.507 -6.392 3.884 1.00 96.62 97 ASP A C 1
ATOM 741 O O . ASP A 1 97 ? 7.102 -7.402 3.309 1.00 96.62 97 ASP A O 1
ATOM 745 N N . THR A 1 98 ? 8.037 -5.374 3.211 1.00 95.38 98 THR A N 1
ATOM 746 C CA . THR A 1 98 ? 8.276 -5.421 1.767 1.00 95.38 98 THR A CA 1
ATOM 747 C C . THR A 1 98 ? 9.750 -5.206 1.465 1.00 95.38 98 THR A C 1
ATOM 749 O O . THR A 1 98 ? 10.420 -4.448 2.155 1.00 95.38 98 THR A O 1
ATOM 752 N N . PHE A 1 99 ? 10.274 -5.811 0.396 1.00 88.06 99 PHE A N 1
ATOM 753 C CA . PHE A 1 99 ? 11.654 -5.597 -0.051 1.00 88.06 99 PHE A CA 1
ATOM 754 C C . PHE A 1 99 ? 11.862 -4.200 -0.656 1.00 88.06 99 PHE A C 1
ATOM 756 O O . PHE A 1 99 ? 12.061 -4.049 -1.859 1.00 88.06 99 PHE A O 1
ATOM 763 N N . GLY A 1 100 ? 11.838 -3.168 0.183 1.00 91.56 100 GLY A N 1
ATOM 764 C CA . GLY A 1 100 ? 12.004 -1.778 -0.216 1.00 91.56 100 GLY A CA 1
ATOM 765 C C . GLY A 1 100 ? 11.039 -0.856 0.513 1.00 91.56 100 GLY A C 1
ATOM 766 O O . GLY A 1 100 ? 10.532 -1.175 1.582 1.00 91.56 100 GLY A O 1
ATOM 767 N N . PHE A 1 101 ? 10.814 0.315 -0.075 1.00 96.81 101 PHE A N 1
ATOM 768 C CA . PHE A 1 101 ? 9.908 1.310 0.482 1.00 96.81 101 PHE A CA 1
ATOM 769 C C . PHE A 1 101 ? 8.539 1.206 -0.185 1.00 96.81 101 PHE A C 1
ATOM 771 O O . PHE A 1 101 ? 8.442 1.371 -1.400 1.00 96.81 101 PHE A O 1
ATOM 778 N N . ALA A 1 102 ? 7.494 0.972 0.602 1.00 98.25 102 ALA A N 1
ATOM 779 C CA . ALA A 1 102 ? 6.113 1.014 0.137 1.00 98.25 102 ALA A CA 1
ATOM 780 C C . ALA A 1 102 ? 5.643 2.468 -0.058 1.00 98.25 102 ALA A C 1
ATOM 782 O O . ALA A 1 102 ? 5.716 3.272 0.874 1.00 98.25 102 ALA A O 1
ATOM 783 N N . TYR A 1 103 ? 5.135 2.804 -1.249 1.00 98.44 103 TYR A N 1
ATOM 784 C CA . TYR A 1 103 ? 4.679 4.166 -1.580 1.00 98.44 103 TYR A CA 1
ATOM 785 C C . TYR A 1 103 ? 3.195 4.267 -1.916 1.00 98.44 103 TYR A C 1
ATOM 787 O O . TYR A 1 103 ? 2.530 5.202 -1.474 1.00 98.44 103 TYR A O 1
ATOM 795 N N . GLY A 1 104 ? 2.677 3.304 -2.671 1.00 98.50 104 GLY A N 1
ATOM 796 C CA . GLY A 1 104 ? 1.274 3.247 -3.067 1.00 98.50 104 GLY A CA 1
ATOM 797 C C . GLY A 1 104 ? 0.681 1.892 -2.736 1.00 98.50 104 GLY A C 1
ATOM 798 O O . GLY A 1 104 ? 1.396 0.892 -2.695 1.00 98.50 104 GLY A O 1
ATOM 799 N N . VAL A 1 105 ? -0.625 1.855 -2.494 1.00 98.81 105 VAL A N 1
ATOM 800 C CA . VAL A 1 105 ? -1.349 0.621 -2.198 1.00 98.81 105 VAL A CA 1
ATOM 801 C C . VAL A 1 105 ? -2.732 0.652 -2.832 1.00 98.81 105 VAL A C 1
ATOM 803 O O . VAL A 1 105 ? -3.444 1.653 -2.764 1.00 98.81 105 VAL A O 1
ATOM 806 N N . TYR A 1 106 ? -3.121 -0.471 -3.423 1.00 98.75 106 TYR A N 1
ATOM 807 C CA . TYR A 1 106 ? -4.461 -0.715 -3.931 1.00 98.75 106 TYR A CA 1
ATOM 808 C C . TYR A 1 106 ? -4.952 -2.068 -3.432 1.00 98.75 106 TYR A C 1
ATOM 810 O O . TYR A 1 106 ? -4.207 -3.041 -3.476 1.00 98.75 106 TYR A O 1
ATOM 818 N N . VAL A 1 107 ? -6.204 -2.158 -2.990 1.00 98.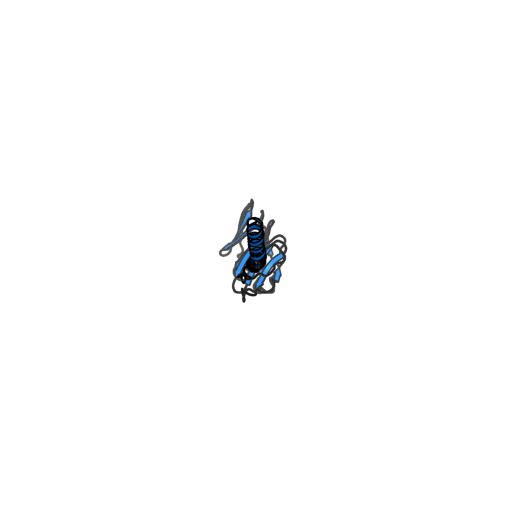62 107 VAL A N 1
ATOM 819 C CA . VAL A 1 107 ? -6.810 -3.432 -2.578 1.00 98.62 107 VAL A CA 1
ATOM 820 C C . VAL A 1 107 ? -7.874 -3.860 -3.581 1.00 98.62 107 VAL A C 1
ATOM 822 O O . VAL A 1 107 ? -8.737 -3.068 -3.958 1.00 98.62 107 VAL A O 1
ATOM 825 N N . SER A 1 108 ? -7.822 -5.125 -4.002 1.00 97.44 108 SER A N 1
ATOM 826 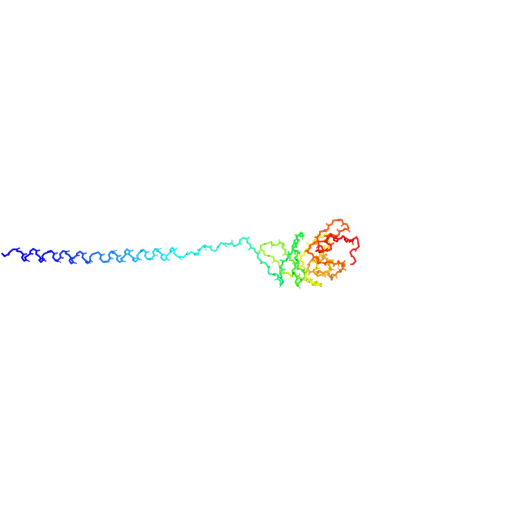C CA . SER A 1 108 ? -8.833 -5.753 -4.856 1.00 97.44 108 SER A CA 1
ATOM 827 C C . SER A 1 108 ? -9.112 -7.174 -4.374 1.00 97.44 108 SER A C 1
ATOM 829 O O . SER A 1 108 ? -8.248 -8.046 -4.457 1.00 97.44 108 SER A O 1
ATOM 831 N N . GLY A 1 109 ? -10.328 -7.404 -3.870 1.00 95.31 109 GLY A N 1
ATOM 832 C CA . GLY A 1 109 ? -10.701 -8.682 -3.263 1.00 95.31 109 GLY A CA 1
ATOM 833 C C . GLY A 1 109 ? -9.822 -8.999 -2.054 1.00 95.31 109 GLY A C 1
ATOM 834 O O . GLY A 1 109 ? -9.681 -8.161 -1.165 1.00 95.31 109 GLY A O 1
ATOM 835 N N . ASP A 1 110 ? -9.223 -10.186 -2.068 1.00 96.88 110 ASP A N 1
ATOM 836 C CA . ASP A 1 110 ? -8.372 -10.707 -0.995 1.00 96.88 110 ASP A CA 1
ATOM 837 C C . ASP A 1 110 ? -6.891 -10.332 -1.166 1.00 96.88 110 ASP A C 1
ATOM 839 O O . ASP A 1 110 ? -6.035 -10.920 -0.516 1.00 96.88 110 ASP A O 1
ATOM 843 N N . TYR A 1 111 ? -6.564 -9.365 -2.032 1.00 98.06 111 TYR A N 1
ATOM 844 C CA . TYR A 1 111 ? -5.178 -8.988 -2.316 1.00 98.06 111 TYR A CA 1
ATOM 845 C C . TYR A 1 111 ? -4.925 -7.489 -2.160 1.00 98.06 111 TYR A C 1
ATOM 847 O O . TYR A 1 111 ? -5.687 -6.651 -2.659 1.00 98.06 111 TYR A O 1
ATOM 855 N N . ALA A 1 112 ? -3.805 -7.164 -1.516 1.00 98.44 112 ALA A N 1
ATOM 856 C CA . ALA A 1 112 ? -3.190 -5.846 -1.527 1.00 98.44 112 ALA A CA 1
ATOM 857 C C . ALA A 1 112 ? -2.038 -5.818 -2.539 1.00 98.44 112 ALA A C 1
ATOM 859 O O . ALA A 1 112 ? -1.157 -6.673 -2.536 1.00 98.44 112 ALA A O 1
ATOM 860 N N . TYR A 1 113 ? -2.048 -4.798 -3.387 1.00 98.44 113 TYR A N 1
ATOM 861 C CA . TYR A 1 113 ? -1.036 -4.506 -4.392 1.00 98.44 113 TYR A CA 1
ATOM 862 C C . TYR A 1 113 ? -0.280 -3.278 -3.914 1.00 98.44 113 TYR A C 1
ATOM 864 O O . TYR A 1 113 ? -0.872 -2.205 -3.803 1.00 98.44 113 TYR A O 1
ATOM 872 N N . VAL A 1 114 ? 1.000 -3.426 -3.600 1.00 98.56 114 VAL A N 1
ATOM 873 C CA . VAL A 1 114 ? 1.825 -2.364 -3.021 1.00 98.56 114 VAL A CA 1
ATOM 874 C C . VAL A 1 114 ? 2.918 -1.993 -4.013 1.00 98.56 114 VAL A C 1
ATOM 876 O O . VAL A 1 114 ? 3.727 -2.833 -4.401 1.00 98.56 114 VAL A O 1
ATOM 879 N N . ALA A 1 115 ? 2.949 -0.731 -4.433 1.00 98.31 115 ALA A N 1
ATOM 880 C CA . ALA A 1 115 ? 4.056 -0.187 -5.206 1.00 98.31 115 ALA A CA 1
ATOM 881 C C . ALA A 1 115 ? 5.266 -0.040 -4.276 1.00 98.31 115 ALA A C 1
ATOM 883 O O . ALA A 1 115 ? 5.243 0.772 -3.344 1.00 98.31 115 ALA A O 1
ATOM 884 N N . VAL A 1 116 ? 6.296 -0.851 -4.515 1.00 96.56 116 VAL A N 1
ATOM 885 C CA . VAL A 1 116 ? 7.513 -0.889 -3.707 1.00 96.56 116 VAL A CA 1
ATOM 886 C C . VAL A 1 116 ? 8.650 -0.315 -4.546 1.00 96.56 116 VAL A C 1
ATOM 888 O O . VAL A 1 116 ? 8.994 -0.824 -5.616 1.00 96.56 116 VAL A O 1
ATOM 891 N N . GLY A 1 117 ? 9.246 0.779 -4.073 1.00 82.69 117 GLY A N 1
ATOM 892 C CA . GLY A 1 117 ? 10.448 1.327 -4.694 1.00 82.69 117 GLY A CA 1
ATOM 893 C C . GLY A 1 117 ? 11.584 0.296 -4.725 1.00 82.69 117 GLY A C 1
ATOM 894 O O . GLY A 1 117 ? 11.496 -0.782 -4.154 1.00 82.69 117 GLY A O 1
ATOM 895 N N . PRO A 1 118 ? 12.740 0.659 -5.277 1.00 85.38 118 PRO A N 1
ATOM 896 C CA . PRO A 1 118 ? 13.042 0.326 -6.671 1.00 85.38 118 PRO A CA 1
ATOM 897 C C . PRO A 1 118 ? 12.583 -1.083 -7.133 1.00 85.38 118 PRO A C 1
ATOM 899 O O . PRO A 1 118 ? 12.949 -2.099 -6.540 1.00 85.38 118 PRO A O 1
ATOM 902 N N . TRP A 1 119 ? 11.909 -1.103 -8.291 1.00 81.50 119 TRP A N 1
ATOM 903 C CA . TRP A 1 119 ? 11.693 -2.249 -9.191 1.00 81.50 119 TRP A CA 1
ATOM 904 C C . TRP A 1 119 ? 10.627 -3.291 -8.849 1.00 81.50 119 TRP A C 1
ATOM 906 O O . TRP A 1 119 ? 10.665 -4.359 -9.461 1.00 81.50 119 TRP A O 1
ATOM 916 N N . HIS A 1 120 ? 9.685 -3.050 -7.931 1.00 92.19 120 HIS A N 1
ATOM 917 C CA . HIS A 1 120 ? 8.721 -4.102 -7.590 1.00 92.19 120 HIS A CA 1
ATOM 918 C C . HIS A 1 120 ? 7.281 -3.616 -7.393 1.00 92.19 120 HIS A C 1
ATOM 920 O O . HIS A 1 120 ? 7.005 -2.567 -6.813 1.00 92.19 120 HIS A O 1
ATOM 926 N N . LEU A 1 121 ? 6.343 -4.454 -7.824 1.00 97.00 121 LEU A N 1
ATOM 927 C CA . LEU A 1 121 ? 4.992 -4.513 -7.288 1.00 97.00 121 LEU A CA 1
ATOM 928 C C . LEU A 1 121 ? 4.927 -5.706 -6.332 1.00 97.00 121 LEU A C 1
ATOM 930 O O . LEU A 1 121 ? 5.213 -6.828 -6.743 1.00 97.00 121 LEU A O 1
ATOM 934 N N . ALA A 1 122 ? 4.562 -5.478 -5.075 1.00 97.38 122 ALA A N 1
ATOM 935 C CA . ALA A 1 122 ? 4.298 -6.549 -4.124 1.00 97.38 122 ALA A CA 1
ATOM 936 C C . ALA A 1 122 ? 2.808 -6.912 -4.143 1.00 97.38 122 ALA A C 1
ATOM 938 O O . ALA A 1 122 ? 1.957 -6.027 -4.052 1.00 97.38 122 ALA A O 1
ATOM 939 N N . VAL A 1 123 ? 2.501 -8.201 -4.240 1.00 97.69 123 VAL A N 1
ATOM 940 C CA . VAL A 1 123 ? 1.154 -8.770 -4.145 1.00 97.69 123 VAL A CA 1
ATOM 941 C C . VAL A 1 123 ? 1.075 -9.550 -2.840 1.00 97.69 123 VAL A C 1
ATOM 943 O O . VAL A 1 123 ? 1.881 -10.447 -2.597 1.00 97.69 123 VAL A O 1
ATOM 946 N N . ILE A 1 124 ? 0.143 -9.166 -1.975 1.00 98.06 124 ILE A N 1
ATOM 947 C CA . ILE A 1 124 ? 0.024 -9.668 -0.604 1.00 98.06 124 ILE A CA 1
ATOM 948 C C . ILE A 1 124 ? -1.393 -10.202 -0.411 1.00 98.06 124 ILE A C 1
ATOM 950 O O . ILE A 1 124 ? -2.355 -9.453 -0.585 1.00 98.06 124 ILE A O 1
ATOM 954 N N . ASP A 1 125 ? -1.523 -11.477 -0.043 1.00 97.94 125 ASP A N 1
ATOM 955 C CA . ASP A 1 125 ? -2.799 -12.057 0.395 1.00 97.94 125 ASP A CA 1
ATOM 956 C C . ASP A 1 125 ? -3.221 -11.407 1.723 1.00 97.94 125 ASP A C 1
ATOM 958 O O . ASP A 1 125 ? -2.478 -11.411 2.703 1.00 97.94 125 ASP A O 1
ATOM 962 N N . ILE A 1 126 ? -4.411 -10.822 1.743 1.00 98.38 126 ILE A N 1
ATOM 963 C CA . ILE A 1 126 ? -5.027 -10.145 2.889 1.00 98.38 126 ILE A CA 1
ATOM 964 C C . ILE A 1 126 ? -6.398 -10.749 3.226 1.00 98.38 126 ILE A C 1
ATOM 966 O O . ILE A 1 126 ? -7.233 -10.088 3.843 1.00 98.38 126 ILE A O 1
ATOM 970 N N . SER A 1 127 ? -6.646 -12.003 2.835 1.00 97.88 127 SER A N 1
ATOM 971 C CA . SER A 1 127 ? -7.865 -12.748 3.187 1.00 97.88 127 SER A CA 1
ATOM 972 C C . SER A 1 127 ? -8.081 -12.841 4.704 1.00 97.88 127 SER A C 1
ATOM 974 O O . SER A 1 127 ? -9.222 -12.855 5.175 1.00 97.88 127 SER A O 1
ATOM 976 N N . ASP A 1 128 ? -6.991 -12.833 5.479 1.00 97.94 128 ASP A N 1
ATOM 977 C CA . ASP A 1 128 ? -6.981 -12.500 6.902 1.00 97.94 128 ASP A CA 1
ATOM 978 C C . ASP A 1 128 ? -6.193 -11.194 7.134 1.00 97.94 128 ASP A C 1
ATOM 980 O O . ASP A 1 128 ? -4.968 -11.224 7.268 1.00 97.94 128 ASP A O 1
ATOM 984 N N . PRO A 1 129 ? -6.867 -10.033 7.245 1.00 98.06 129 PRO A N 1
ATOM 985 C CA . PRO A 1 129 ? -6.199 -8.746 7.452 1.00 98.06 129 PRO A CA 1
ATOM 986 C C . PRO A 1 129 ? -5.384 -8.658 8.752 1.00 98.06 129 PRO A C 1
ATOM 988 O O . PRO A 1 129 ? -4.556 -7.763 8.902 1.00 98.06 129 PRO A O 1
ATOM 991 N N . ARG A 1 130 ? -5.615 -9.557 9.720 1.00 97.50 130 ARG A N 1
ATOM 992 C CA . ARG A 1 130 ? -4.839 -9.608 10.972 1.00 97.50 130 ARG A CA 1
ATOM 993 C C . ARG A 1 130 ? -3.571 -10.449 10.846 1.00 97.50 130 ARG A C 1
ATOM 995 O O . ARG A 1 130 ? -2.760 -10.443 11.770 1.00 97.50 130 ARG A O 1
ATOM 1002 N N . ASN A 1 131 ? -3.417 -11.171 9.742 1.00 97.94 131 ASN A N 1
ATOM 1003 C CA . ASN A 1 131 ? -2.243 -11.965 9.420 1.00 97.94 131 ASN A CA 1
ATOM 1004 C C . ASN A 1 131 ? -2.039 -11.996 7.892 1.00 97.94 131 ASN A C 1
ATOM 1006 O O . ASN A 1 131 ? -2.317 -13.030 7.272 1.00 97.94 131 ASN A O 1
ATOM 1010 N N . PRO A 1 132 ? -1.583 -10.880 7.290 1.00 98.12 132 PRO A N 1
ATOM 1011 C CA . PRO A 1 132 ? -1.271 -10.836 5.866 1.00 98.12 132 PRO A CA 1
ATOM 1012 C C . PRO A 1 132 ? -0.271 -11.933 5.468 1.00 98.12 132 PRO A C 1
ATOM 1014 O O . PRO A 1 132 ? 0.569 -12.360 6.262 1.00 98.12 132 PRO A O 1
ATOM 1017 N N . GLY A 1 133 ? -0.393 -12.427 4.240 1.00 97.88 133 GLY A N 1
ATOM 1018 C CA . GLY A 1 133 ? 0.514 -13.412 3.667 1.00 97.88 133 GLY A CA 1
ATOM 1019 C C . GLY A 1 133 ? 1.867 -12.811 3.286 1.00 97.88 133 GLY A C 1
ATOM 1020 O O . GLY A 1 133 ? 2.020 -11.603 3.155 1.00 97.88 133 GLY A O 1
ATOM 1021 N N . THR A 1 134 ? 2.857 -13.670 3.048 1.00 96.81 134 THR A N 1
ATOM 1022 C CA . THR A 1 134 ? 4.164 -13.226 2.546 1.00 96.81 134 THR A CA 1
ATOM 1023 C C . THR A 1 134 ? 4.026 -12.624 1.141 1.00 96.81 134 THR A C 1
ATOM 1025 O O . THR A 1 134 ? 3.372 -13.244 0.299 1.00 96.81 134 THR A O 1
ATOM 1028 N N . PRO A 1 135 ? 4.664 -11.476 0.844 1.00 96.50 135 PRO A N 1
ATOM 1029 C CA . PRO A 1 135 ? 4.556 -10.858 -0.467 1.00 96.50 135 PRO A CA 1
ATOM 1030 C C . PRO A 1 135 ? 5.178 -11.694 -1.587 1.00 96.50 135 PRO A C 1
ATOM 1032 O O . PRO A 1 135 ? 6.280 -12.238 -1.450 1.00 96.50 135 PRO A O 1
ATOM 1035 N N . VAL A 1 136 ? 4.509 -11.692 -2.735 1.00 95.62 136 VAL A N 1
ATOM 1036 C CA . VAL A 1 136 ? 5.061 -12.120 -4.024 1.00 95.62 136 VAL A CA 1
ATOM 1037 C C . VAL A 1 136 ? 5.357 -10.881 -4.858 1.00 95.62 136 VAL A C 1
ATOM 1039 O O . VAL A 1 136 ? 4.600 -9.914 -4.834 1.00 95.62 136 VAL A O 1
ATOM 1042 N N . TYR A 1 137 ? 6.491 -10.870 -5.556 1.00 95.19 137 TYR A N 1
ATOM 1043 C CA . TYR A 1 137 ? 6.971 -9.677 -6.248 1.00 95.19 137 TYR A CA 1
ATOM 1044 C C . TYR A 1 137 ? 6.950 -9.844 -7.758 1.00 95.19 137 TYR A C 1
ATOM 1046 O O . TYR A 1 137 ? 7.580 -10.755 -8.296 1.00 95.19 137 TYR A O 1
ATOM 1054 N N . GLU A 1 138 ? 6.335 -8.875 -8.423 1.00 94.75 138 GLU A N 1
ATOM 1055 C CA . GLU A 1 138 ? 6.422 -8.683 -9.863 1.00 94.75 138 GLU A CA 1
ATOM 1056 C C . GLU A 1 138 ? 7.406 -7.560 -10.171 1.00 94.75 138 GLU A C 1
ATOM 1058 O O . GLU A 1 138 ? 7.303 -6.447 -9.646 1.00 94.75 138 GLU A O 1
ATOM 1063 N N . ALA A 1 139 ? 8.396 -7.858 -11.009 1.00 92.94 139 ALA A N 1
ATOM 1064 C CA . ALA A 1 139 ? 9.465 -6.918 -11.304 1.00 92.94 139 ALA A CA 1
ATOM 1065 C C . ALA A 1 139 ? 8.992 -5.807 -12.256 1.00 92.94 139 ALA A C 1
ATOM 1067 O O . ALA A 1 139 ? 8.470 -6.070 -13.341 1.00 92.94 139 ALA A O 1
ATOM 1068 N N . THR A 1 140 ? 9.271 -4.561 -11.889 1.00 92.31 140 THR A N 1
ATOM 1069 C CA . THR A 1 140 ? 9.248 -3.396 -12.781 1.00 92.31 140 THR A CA 1
ATOM 1070 C C . THR A 1 140 ? 10.679 -2.958 -13.102 1.00 92.31 140 THR A C 1
ATOM 1072 O O . THR A 1 140 ? 11.650 -3.505 -12.579 1.00 92.31 140 THR A O 1
ATOM 1075 N N . THR A 1 141 ? 10.860 -1.999 -14.012 1.00 93.25 141 THR A N 1
ATOM 1076 C CA . THR A 1 141 ? 12.207 -1.532 -14.404 1.00 93.25 141 THR A CA 1
ATOM 1077 C C . THR A 1 141 ? 12.587 -0.190 -13.791 1.00 93.25 141 THR A C 1
ATOM 1079 O O . THR A 1 141 ? 13.767 0.169 -13.783 1.00 93.25 141 THR A O 1
ATOM 1082 N N . GLY A 1 142 ? 11.612 0.545 -13.263 1.00 93.44 142 GLY A N 1
ATOM 1083 C CA . GLY A 1 142 ? 11.764 1.858 -12.661 1.00 93.44 142 GLY A CA 1
ATOM 1084 C C . GLY A 1 142 ? 11.443 1.863 -11.171 1.00 93.44 142 GLY A C 1
ATOM 1085 O O . GLY A 1 142 ? 11.521 0.854 -10.469 1.00 93.44 142 GLY A O 1
ATOM 1086 N N . TYR A 1 143 ? 11.153 3.055 -10.668 1.00 96.56 143 TYR A N 1
ATOM 1087 C CA . TYR A 1 143 ? 10.779 3.254 -9.280 1.00 96.56 143 TYR A CA 1
ATOM 1088 C C . TYR A 1 143 ? 9.252 3.280 -9.185 1.00 96.56 143 TYR A C 1
ATOM 1090 O O . TYR A 1 143 ? 8.624 4.203 -9.701 1.00 96.56 143 TYR A O 1
ATOM 1098 N N . ALA A 1 144 ? 8.661 2.261 -8.561 1.00 97.62 144 ALA A N 1
ATOM 1099 C CA . ALA A 1 144 ? 7.215 2.156 -8.427 1.00 97.62 144 ALA A CA 1
ATOM 1100 C C . ALA A 1 144 ? 6.707 3.143 -7.364 1.00 97.62 144 ALA A C 1
ATOM 1102 O O . ALA A 1 144 ? 7.058 3.038 -6.189 1.00 97.62 144 ALA A O 1
ATOM 1103 N N . TRP A 1 145 ? 5.888 4.108 -7.786 1.00 98.00 145 TRP A N 1
ATOM 1104 C CA . TRP A 1 145 ? 5.343 5.153 -6.911 1.00 98.00 145 TRP A CA 1
ATOM 1105 C C . TRP A 1 145 ? 3.902 4.900 -6.488 1.00 98.00 145 TRP A C 1
ATOM 1107 O O . TRP A 1 145 ? 3.534 5.194 -5.357 1.00 98.00 145 TRP A O 1
ATOM 1117 N N . ASP A 1 146 ? 3.083 4.395 -7.406 1.00 98.38 146 ASP A N 1
ATOM 1118 C CA . ASP A 1 146 ? 1.661 4.166 -7.175 1.00 98.38 146 ASP A CA 1
ATOM 1119 C C . ASP A 1 146 ? 1.156 3.021 -8.052 1.00 98.38 146 ASP A C 1
ATOM 1121 O O . ASP A 1 146 ? 1.770 2.696 -9.075 1.00 98.38 146 ASP A O 1
ATOM 1125 N N . VAL A 1 147 ? 0.038 2.420 -7.657 1.00 98.62 147 VAL A N 1
ATOM 1126 C CA . VAL A 1 147 ? -0.594 1.310 -8.366 1.00 98.62 147 VAL A CA 1
ATOM 1127 C C . VAL A 1 147 ? -2.109 1.468 -8.397 1.00 98.62 147 VAL A C 1
ATOM 1129 O O . VAL A 1 147 ? -2.753 1.827 -7.416 1.00 98.62 147 VAL A O 1
ATOM 1132 N N . TYR A 1 148 ? -2.697 1.141 -9.543 1.00 98.69 148 TYR A N 1
ATOM 1133 C CA . TYR A 1 148 ? -4.137 0.990 -9.704 1.00 98.69 148 TYR A CA 1
ATOM 1134 C C . TYR A 1 148 ? -4.446 -0.371 -10.317 1.00 98.69 148 TYR A C 1
ATOM 1136 O O . TYR A 1 148 ? -3.752 -0.795 -11.237 1.00 98.69 148 TYR A O 1
ATOM 1144 N N . VAL A 1 149 ? -5.502 -1.042 -9.859 1.00 98.38 149 VAL A N 1
ATOM 1145 C CA . VAL A 1 149 ? -5.921 -2.342 -10.403 1.00 98.38 149 VAL A CA 1
ATOM 1146 C C . VAL A 1 149 ? -7.255 -2.217 -11.133 1.00 98.38 149 VAL A C 1
ATOM 1148 O O . VAL A 1 149 ? -8.198 -1.601 -10.634 1.00 98.38 149 VAL A O 1
ATOM 1151 N N . SER A 1 150 ? -7.349 -2.806 -12.328 1.00 97.81 150 SER A N 1
ATOM 1152 C CA . SER A 1 150 ? -8.596 -2.902 -13.092 1.00 97.81 150 SER A CA 1
ATOM 1153 C C . SER A 1 150 ? -8.698 -4.243 -13.809 1.00 97.81 150 SER A C 1
ATOM 1155 O O . SER A 1 150 ? -7.919 -4.532 -14.716 1.00 97.81 150 SER A O 1
ATOM 1157 N N . GLY A 1 151 ? -9.689 -5.049 -13.418 1.00 95.19 151 GLY A N 1
ATOM 1158 C CA . GLY A 1 151 ? -9.815 -6.420 -13.908 1.00 95.19 151 GLY A CA 1
ATOM 1159 C C . GLY A 1 151 ? -8.562 -7.224 -13.567 1.00 95.19 151 GLY A C 1
ATOM 1160 O O . GLY A 1 151 ? -8.105 -7.185 -12.429 1.00 95.19 151 GLY A O 1
ATOM 1161 N N . ASP A 1 152 ? -7.995 -7.874 -14.577 1.00 96.12 152 ASP A N 1
ATOM 1162 C CA . ASP A 1 152 ? -6.827 -8.748 -14.449 1.00 96.12 152 ASP A CA 1
ATOM 1163 C C . ASP A 1 152 ? -5.490 -8.001 -14.614 1.00 96.12 152 ASP A C 1
ATOM 1165 O O . ASP A 1 152 ? -4.463 -8.620 -14.881 1.00 96.12 152 ASP A O 1
ATOM 1169 N N . TYR A 1 153 ? -5.484 -6.667 -14.501 1.00 97.50 153 TYR A N 1
ATOM 1170 C CA . TYR A 1 153 ? -4.282 -5.857 -14.705 1.00 97.50 153 TYR A CA 1
ATOM 1171 C C . TYR A 1 153 ? -4.011 -4.879 -13.564 1.00 97.50 153 TYR A C 1
ATOM 1173 O O . TYR A 1 153 ? -4.900 -4.137 -13.133 1.00 97.50 153 TYR A O 1
ATOM 1181 N N . ALA A 1 154 ? -2.743 -4.813 -13.159 1.00 98.12 154 ALA A N 1
ATOM 1182 C CA . ALA A 1 154 ? -2.186 -3.742 -12.345 1.00 98.12 154 ALA A CA 1
ATOM 1183 C C . ALA A 1 154 ? -1.452 -2.720 -13.229 1.00 98.12 154 ALA A C 1
ATOM 1185 O O . ALA A 1 154 ? -0.706 -3.070 -14.145 1.00 98.12 154 ALA A O 1
ATOM 1186 N N . TYR A 1 155 ? -1.664 -1.443 -12.935 1.00 98.56 155 TYR A N 1
ATOM 1187 C CA . TYR A 1 155 ? -1.113 -0.287 -13.633 1.00 98.56 155 TYR A CA 1
ATOM 1188 C C . TYR A 1 155 ? -0.222 0.474 -12.659 1.00 98.56 155 TYR A C 1
ATOM 1190 O O . TYR A 1 155 ? -0.730 1.101 -11.730 1.00 98.56 155 TYR A O 1
ATOM 1198 N N . VAL A 1 156 ? 1.092 0.410 -12.859 1.00 98.56 156 VAL A N 1
ATOM 1199 C CA . VAL A 1 156 ? 2.085 0.979 -11.939 1.00 98.56 156 VAL A CA 1
ATOM 1200 C C . VAL A 1 156 ? 2.711 2.228 -12.550 1.00 98.56 156 VAL A C 1
ATOM 1202 O O . VAL A 1 156 ? 3.199 2.203 -13.685 1.00 98.56 156 VAL A O 1
ATOM 1205 N N . ALA A 1 157 ? 2.715 3.324 -11.791 1.00 98.19 157 ALA A N 1
ATOM 1206 C CA . ALA A 1 157 ? 3.483 4.521 -12.118 1.00 98.19 157 ALA A CA 1
ATOM 1207 C C . ALA A 1 157 ? 4.969 4.262 -11.811 1.00 98.19 157 ALA A C 1
ATOM 1209 O O . ALA A 1 157 ? 5.399 4.374 -10.665 1.00 98.19 157 ALA A O 1
ATOM 1210 N N . ASP A 1 158 ? 5.741 3.893 -12.835 1.00 97.44 158 ASP A N 1
ATOM 1211 C CA . ASP A 1 158 ? 7.091 3.315 -12.729 1.00 97.44 158 ASP A CA 1
ATOM 1212 C C . ASP A 1 158 ? 8.198 4.324 -13.094 1.00 97.44 158 ASP A C 1
ATOM 1214 O O . ASP A 1 158 ? 9.153 4.028 -13.817 1.00 97.44 158 ASP A O 1
ATOM 1218 N N . ASP A 1 159 ? 8.047 5.560 -12.613 1.00 96.44 159 ASP A N 1
ATOM 1219 C CA . ASP A 1 159 ? 9.007 6.658 -12.775 1.00 96.44 159 ASP A CA 1
ATOM 1220 C C . ASP A 1 159 ? 9.463 6.859 -14.241 1.00 96.44 159 ASP A C 1
ATOM 1222 O O . ASP A 1 159 ? 8.648 7.113 -15.132 1.00 96.44 159 ASP A O 1
ATOM 1226 N N . THR A 1 160 ? 10.766 6.747 -14.521 1.00 95.81 160 THR A N 1
ATOM 1227 C CA . THR A 1 160 ? 11.350 6.941 -15.857 1.00 95.81 160 THR A CA 1
ATOM 1228 C C . THR A 1 160 ? 10.978 5.854 -16.869 1.00 95.81 160 THR A C 1
ATOM 1230 O O . THR A 1 160 ? 11.094 6.104 -18.072 1.00 95.81 160 THR A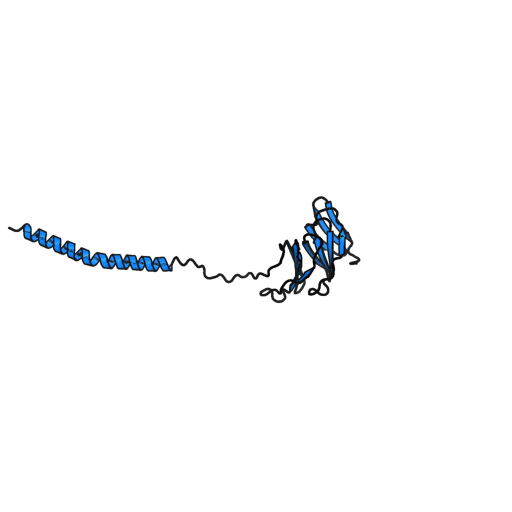 O 1
ATOM 1233 N N . SER A 1 161 ? 10.483 4.691 -16.426 1.00 96.06 161 SER A N 1
ATOM 1234 C CA . SER A 1 161 ? 9.909 3.667 -17.314 1.00 96.06 161 SER A CA 1
ATOM 1235 C C . SER A 1 161 ? 8.517 4.057 -17.826 1.00 96.06 161 SER A C 1
ATOM 1237 O O . SER A 1 161 ? 8.044 3.497 -18.817 1.00 96.06 161 SER A O 1
ATOM 1239 N N . GLY A 1 162 ? 7.851 5.020 -17.179 1.00 97.44 162 GLY A N 1
ATOM 1240 C CA . GLY A 1 162 ? 6.493 5.443 -17.503 1.00 97.44 162 GLY A CA 1
ATOM 1241 C C . GLY A 1 162 ? 5.434 4.578 -16.819 1.00 97.44 162 GLY A C 1
ATOM 1242 O O . GLY A 1 162 ? 5.351 4.548 -15.597 1.00 97.44 162 GLY A O 1
ATOM 1243 N N . LEU A 1 163 ? 4.582 3.923 -17.609 1.00 97.75 163 LEU A N 1
ATOM 1244 C CA . LEU A 1 163 ? 3.513 3.050 -17.119 1.00 97.75 163 LEU A CA 1
ATOM 1245 C C . LEU A 1 163 ? 3.922 1.588 -17.304 1.00 97.75 163 LEU A C 1
ATOM 1247 O O . LEU A 1 163 ? 4.078 1.145 -18.444 1.00 97.75 163 LEU A O 1
ATOM 1251 N N . ALA A 1 164 ? 4.019 0.837 -16.210 1.00 97.62 164 ALA A N 1
ATOM 1252 C CA . ALA A 1 164 ? 4.082 -0.618 -16.267 1.00 97.62 164 ALA A CA 1
ATOM 1253 C C . ALA A 1 164 ? 2.663 -1.201 -16.176 1.00 97.62 164 ALA A C 1
ATOM 1255 O O . ALA A 1 164 ? 1.847 -0.752 -15.371 1.00 97.62 164 ALA A O 1
ATOM 1256 N N . VAL A 1 165 ? 2.366 -2.183 -17.028 1.00 97.56 165 VAL A N 1
ATOM 1257 C CA . VAL A 1 165 ? 1.103 -2.933 -17.018 1.00 97.56 165 VAL A CA 1
ATOM 1258 C C . VAL A 1 165 ? 1.445 -4.388 -16.748 1.00 97.56 165 VAL A C 1
ATOM 1260 O O . VAL A 1 165 ? 2.191 -4.989 -17.521 1.00 97.56 165 VAL A O 1
ATOM 1263 N N . ILE A 1 166 ? 0.924 -4.924 -15.652 1.00 95.94 166 ILE A N 1
ATOM 1264 C CA . ILE A 1 166 ? 1.247 -6.257 -15.141 1.00 95.94 166 ILE A CA 1
ATOM 1265 C C . ILE A 1 166 ? -0.037 -7.083 -15.151 1.00 95.94 166 ILE A C 1
ATOM 1267 O O . ILE A 1 166 ? -1.068 -6.615 -14.670 1.00 95.94 166 ILE A O 1
ATOM 1271 N N . ASP A 1 167 ? 0.020 -8.275 -15.742 1.00 95.25 167 ASP A N 1
ATOM 1272 C CA . ASP A 1 167 ? -1.065 -9.258 -15.692 1.00 95.25 167 ASP A CA 1
ATOM 1273 C C . ASP A 1 167 ? -1.068 -9.917 -14.310 1.00 95.25 167 ASP A C 1
ATOM 1275 O O . ASP A 1 167 ? -0.046 -10.440 -13.875 1.00 95.25 167 ASP A O 1
ATOM 1279 N N . ILE A 1 168 ? -2.204 -9.845 -13.627 1.00 94.00 168 ILE A N 1
ATOM 1280 C CA . ILE A 1 168 ? -2.417 -10.344 -12.262 1.00 94.00 168 ILE A CA 1
ATOM 1281 C C . ILE A 1 168 ? -3.552 -11.380 -12.222 1.00 94.00 168 ILE A C 1
ATOM 1283 O O . ILE A 1 168 ? -4.155 -11.607 -11.176 1.00 94.00 168 ILE A O 1
ATOM 1287 N N . SER A 1 169 ? -3.890 -11.982 -13.369 1.00 90.12 169 SER A N 1
ATOM 1288 C CA . SER A 1 169 ? -4.952 -12.997 -13.469 1.00 90.12 169 SER A CA 1
ATOM 1289 C C . SER A 1 169 ? -4.674 -14.257 -12.644 1.00 90.12 169 SER A C 1
ATOM 1291 O O . SER A 1 169 ? -5.614 -14.961 -12.271 1.00 90.12 169 SER A O 1
ATOM 1293 N N . ASP A 1 170 ? -3.403 -14.533 -12.352 1.00 82.06 170 ASP A N 1
ATOM 1294 C CA . ASP A 1 170 ? -2.963 -15.581 -11.437 1.00 82.06 170 ASP A CA 1
ATOM 1295 C C . ASP A 1 170 ? -2.190 -14.932 -10.280 1.00 82.06 170 ASP A C 1
ATOM 1297 O O . ASP A 1 170 ? -1.011 -14.606 -10.440 1.00 82.06 170 ASP A O 1
ATOM 1301 N N . PRO A 1 171 ? -2.845 -14.673 -9.135 1.00 64.56 171 PRO A N 1
ATOM 1302 C CA . PRO A 1 171 ? -2.170 -14.190 -7.941 1.00 64.56 171 PRO A CA 1
ATOM 1303 C C . PRO A 1 171 ? -1.414 -15.366 -7.301 1.00 64.56 171 PRO A C 1
ATOM 1305 O O . PRO A 1 171 ? -1.886 -15.972 -6.338 1.00 64.56 171 PRO A O 1
ATOM 1308 N N . THR A 1 172 ? -0.291 -15.753 -7.912 1.00 58.84 172 THR A N 1
ATOM 1309 C CA . THR A 1 172 ? 0.577 -16.850 -7.447 1.00 58.84 172 THR A CA 1
ATOM 1310 C C . THR A 1 172 ? 1.308 -16.511 -6.166 1.00 58.84 172 THR A C 1
ATOM 1312 O O . THR A 1 172 ? 1.721 -15.336 -6.055 1.00 58.84 172 THR A O 1
#

Secondary structure (DSSP, 8-state):
--HHHHHHHHHHHHHHHHHHHHHHHHHHHHHHHHHHHHH----------S------SS---EEEEETTEEEEE-BTT-EEEEE-SSTTSPPPPEEE--SS-EEEEEEETTEEEEEETTTEEEEEE-SSTTSPPPPEEEE-SS---EEEEETTEEEEE-GGG-EEEEE-SS--

pLDDT: mean 83.81, std 19.64, range [45.47, 98.81]

Organism: NCBI:txid412755

Sequence (172 aa):
MQKSKKTKILLIILLGSMFIVIPNLLISIQRDIEKNSNEINTTRPPQESSVYYEDTTGDAAGVYVSGDYAYVADTISGLAVIDISDPTNPGTPVYEDTFGFAYGVYVSGDYAYVAVGPWHLAVIDISDPRNPGTPVYEATTGYAWDVYVSGDYAYVADDTSGLAVIDISDPT

InterPro domains:
  IPR013211 LVIVD [PF08309] (58-91)
  IPR013211 LVIVD [PF08309] (100-132)
  IPR013211 LVIVD [PF08309] (142-172)